Protein AF-W2PEY7-F1 (afdb_monomer)

Solvent-accessible surface area (backbone atoms only — not comparable to full-atom values): 9336 Å² total; per-residue (Å²): 134,83,81,75,80,88,73,68,96,66,55,74,71,57,56,52,51,51,48,65,77,58,63,66,90,49,70,64,23,70,72,69,72,47,90,34,72,68,50,55,53,52,33,34,78,66,74,74,38,61,64,70,65,48,58,72,69,44,78,76,73,74,82,92,83,72,80,77,70,81,80,68,98,66,93,81,79,67,78,81,53,59,67,60,50,51,54,46,42,76,75,42,60,66,72,53,55,69,38,79,44,78,50,78,41,81,40,75,56,98,85,40,78,40,85,40,79,45,68,26,27,26,75,45,71,46,72,39,90,86,76,74,44,78,46,74,39,72,47,52,92,86,118

InterPro domains:
  IPR007527 Zinc finger, SWIM-type [PF04434] (21-41)
  IPR007527 Zinc finger, SWIM-type [PS50966] (16-47)

Foldseek 3Di:
DDDDDDDDPDDPVVQVVVLVVQDDPDPVCVVVVDHDPVSQVVCVVVVNDDPVVVVVPPPPDDDDDDPPPPDDPDPPDDPPPVVVVVVVCVVPVCVQFQPKDWDWDFDQDPNDTDTDIFIWGFHDWDQDPPPRDIDTDTDTPPD

Nearest PDB structures (foldseek):
  5vx6-assembly2_B  TM=6.365E-01  e=2.410E+00  Bacillus subtilis subsp. subtilis str. 168
  5vx6-assembly1_A  TM=6.321E-01  e=7.463E+00  Bacillus subtilis subsp. subtilis str. 168
  3urg-assembly1_A  TM=2.815E-01  e=3.099E+00  Nostoc sp. PCC 7120 = FACHB-418
  7vdv-assembly1_V  TM=2.789E-01  e=4.516E+00  Homo sapiens

Sequence (143 aa):
MEDLPLQSMWRSPEIVSVRKALSCTCKSYKHSGWVCSHVIAYLHLLDKLNIERALETIPMRGPPGRRESTRGGLNRDGVCDFDRLIEVFAKDPGRALKWSVVEEFEVLDDGVAVPDRRIGQVSACRLSSHDGVYIWTASFVDG

Radius of gyration: 25.03 Å; Cα contacts (8 Å, |Δi|>4): 120; chains: 1; bounding box: 38×57×69 Å

Structure (mmCIF, N/CA/C/O backbone):
data_AF-W2PEY7-F1
#
_entry.id   AF-W2PEY7-F1
#
loop_
_atom_site.group_PDB
_atom_site.id
_atom_site.type_symbol
_atom_site.label_atom_id
_atom_site.label_alt_id
_atom_site.label_comp_id
_atom_site.label_asym_id
_atom_site.label_entity_id
_atom_site.label_seq_id
_atom_site.pdbx_PDB_ins_code
_atom_site.Cartn_x
_atom_site.Cartn_y
_atom_site.Cartn_z
_atom_site.occupancy
_atom_site.B_iso_or_equiv
_atom_site.auth_seq_id
_atom_site.auth_comp_id
_atom_site.auth_asym_id
_atom_site.auth_atom_id
_atom_site.pdbx_PDB_model_num
ATOM 1 N N . MET A 1 1 ? 22.374 21.555 11.275 1.00 44.00 1 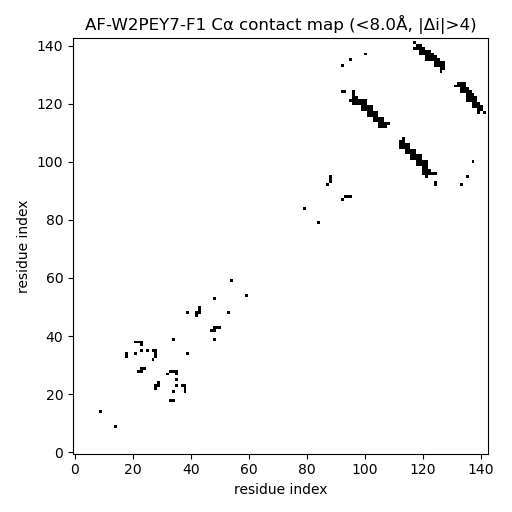MET A N 1
ATOM 2 C CA . MET A 1 1 ? 22.436 20.920 9.946 1.00 44.00 1 MET A CA 1
ATOM 3 C C . MET A 1 1 ? 21.130 21.290 9.278 1.00 44.00 1 MET A C 1
ATOM 5 O O . MET A 1 1 ? 20.103 20.791 9.706 1.00 44.00 1 MET A O 1
ATOM 9 N N . GLU A 1 2 ? 21.142 22.305 8.417 1.00 50.81 2 GLU A N 1
ATOM 10 C CA . GLU A 1 2 ? 19.933 22.742 7.709 1.00 50.81 2 GLU A CA 1
ATOM 11 C C . GLU A 1 2 ? 19.663 21.756 6.569 1.00 50.81 2 GLU A C 1
ATOM 13 O O . GLU A 1 2 ? 20.540 21.531 5.733 1.00 50.81 2 GLU A O 1
ATOM 18 N N . ASP A 1 3 ? 18.484 21.132 6.574 1.00 52.50 3 ASP A N 1
ATOM 19 C CA . ASP A 1 3 ? 18.046 20.234 5.507 1.00 52.50 3 ASP A CA 1
ATOM 20 C C . ASP A 1 3 ? 17.864 21.032 4.214 1.00 52.50 3 ASP A C 1
ATOM 22 O O . ASP A 1 3 ? 17.037 21.944 4.124 1.00 52.50 3 ASP A O 1
ATOM 26 N N . LEU A 1 4 ? 18.652 20.690 3.196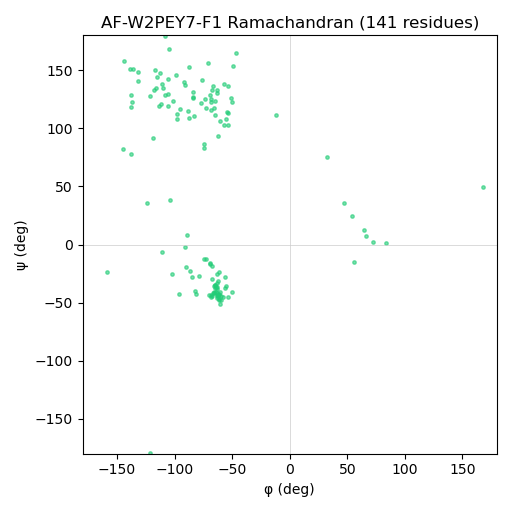 1.00 61.56 4 LEU A N 1
ATOM 27 C CA . LEU A 1 4 ? 18.484 21.250 1.862 1.00 61.56 4 LEU A CA 1
ATOM 28 C C . LEU A 1 4 ? 17.152 20.752 1.276 1.00 61.56 4 LEU A C 1
ATOM 30 O O . LEU A 1 4 ? 16.881 19.548 1.313 1.00 61.56 4 LEU A O 1
ATOM 34 N N . PRO A 1 5 ? 16.319 21.635 0.699 1.00 64.75 5 PRO A N 1
ATOM 35 C CA . PRO A 1 5 ? 15.045 21.222 0.133 1.00 64.75 5 PRO A CA 1
ATOM 36 C C . PRO A 1 5 ? 15.274 20.261 -1.036 1.00 64.75 5 PRO A C 1
ATOM 38 O O . PRO A 1 5 ? 16.047 20.550 -1.952 1.00 64.75 5 PRO A O 1
ATOM 41 N N . LEU A 1 6 ? 14.563 19.130 -1.019 1.00 58.44 6 LEU A N 1
ATOM 42 C CA . LEU A 1 6 ? 14.539 18.162 -2.113 1.00 58.44 6 LEU A CA 1
ATOM 43 C C . LEU A 1 6 ? 14.081 18.858 -3.402 1.00 58.44 6 LEU A C 1
ATOM 45 O O . LEU A 1 6 ? 12.895 19.124 -3.596 1.00 58.44 6 LEU A O 1
ATOM 49 N N . GLN A 1 7 ? 15.021 19.160 -4.295 1.00 54.31 7 GLN A N 1
ATOM 50 C CA . GLN A 1 7 ? 14.697 19.641 -5.633 1.00 54.31 7 GLN A CA 1
ATOM 51 C C . GLN A 1 7 ? 14.416 18.447 -6.542 1.00 54.31 7 GLN A C 1
ATOM 53 O O . GLN A 1 7 ? 15.227 17.528 -6.662 1.00 54.31 7 GLN A O 1
ATOM 58 N N . SER A 1 8 ? 13.258 18.459 -7.205 1.00 62.09 8 SER A N 1
ATOM 59 C CA . SER A 1 8 ? 12.966 17.489 -8.254 1.00 62.09 8 SER A CA 1
ATOM 60 C C . SER A 1 8 ? 13.959 17.671 -9.398 1.00 62.09 8 SER A C 1
ATOM 62 O O . SER A 1 8 ? 14.176 18.784 -9.873 1.00 62.09 8 SER A O 1
ATOM 64 N N . MET A 1 9 ? 14.531 16.565 -9.876 1.00 71.38 9 MET A N 1
ATOM 65 C CA . MET A 1 9 ? 15.488 16.568 -10.987 1.00 71.38 9 MET A CA 1
ATOM 66 C C . MET A 1 9 ? 14.915 17.233 -12.249 1.00 71.38 9 MET A C 1
ATOM 68 O O . MET A 1 9 ? 15.670 17.762 -13.058 1.00 71.38 9 MET A O 1
ATOM 72 N N . TRP A 1 10 ? 13.589 17.203 -12.426 1.00 72.88 10 TRP A N 1
ATOM 73 C CA . TRP A 1 10 ? 12.889 17.793 -13.568 1.00 72.88 10 TRP A CA 1
ATOM 74 C C . TRP A 1 10 ? 11.983 18.941 -13.128 1.00 72.88 10 TRP A C 1
ATOM 76 O O . TRP A 1 10 ? 11.336 18.876 -12.076 1.00 72.88 10 TRP A O 1
ATOM 86 N N . ARG A 1 11 ? 11.888 19.970 -13.969 1.00 81.25 11 ARG A N 1
ATOM 87 C CA . ARG A 1 11 ? 10.971 21.101 -13.800 1.00 81.25 11 ARG A CA 1
ATOM 88 C C . ARG A 1 11 ? 9.617 20.784 -14.442 1.00 81.25 11 ARG A C 1
ATOM 90 O O . ARG A 1 11 ? 9.521 20.049 -15.425 1.00 81.25 11 ARG A O 1
ATOM 97 N N . SER A 1 12 ? 8.545 21.391 -13.931 1.00 78.25 12 SER A N 1
ATOM 98 C CA . SER A 1 12 ? 7.184 21.217 -14.464 1.00 78.25 12 SER A CA 1
ATOM 99 C C . SER A 1 12 ? 7.031 21.402 -15.992 1.00 78.25 12 SER A C 1
ATOM 101 O O . SER A 1 12 ? 6.341 20.573 -16.594 1.00 78.25 12 SER A O 1
ATOM 103 N N . PRO A 1 13 ? 7.664 22.383 -16.676 1.00 83.12 13 PRO A N 1
ATOM 104 C CA . PRO A 1 13 ? 7.537 22.516 -18.133 1.00 83.12 13 PRO A CA 1
ATOM 105 C C . PRO A 1 13 ? 8.180 21.363 -18.918 1.00 83.12 13 PRO A C 1
ATOM 107 O O . PRO A 1 13 ? 7.700 21.003 -19.997 1.00 83.12 13 PRO A O 1
ATOM 110 N N . GLU A 1 14 ? 9.235 20.752 -18.380 1.00 80.38 14 GLU A N 1
ATOM 111 C CA . GLU A 1 14 ? 9.933 19.630 -19.015 1.00 80.38 14 GLU A CA 1
ATOM 112 C C . GLU A 1 14 ? 9.047 18.382 -18.984 1.00 80.38 14 GLU A C 1
ATOM 114 O O . GLU A 1 14 ? 8.851 17.726 -20.007 1.00 80.38 14 GLU A O 1
ATOM 119 N N . ILE A 1 15 ? 8.395 18.132 -17.843 1.00 76.56 15 ILE A N 1
ATOM 120 C CA . ILE A 1 15 ? 7.436 17.031 -17.667 1.00 76.56 15 ILE A CA 1
ATOM 121 C C . ILE A 1 15 ? 6.282 17.143 -18.675 1.00 76.56 15 ILE A C 1
ATOM 123 O O . ILE A 1 15 ? 5.906 16.157 -19.313 1.00 76.56 15 ILE A O 1
ATOM 127 N N . VAL A 1 16 ? 5.724 18.344 -18.856 1.00 81.88 16 VAL A N 1
ATOM 128 C CA . VAL A 1 16 ? 4.616 18.578 -19.800 1.00 81.88 16 VAL A CA 1
ATOM 129 C C . VAL A 1 16 ? 5.063 18.368 -21.248 1.00 81.88 16 VAL A C 1
ATOM 131 O O . VAL A 1 16 ? 4.338 17.749 -22.032 1.00 81.88 16 VAL A O 1
ATOM 134 N N . SER A 1 17 ? 6.264 18.832 -21.596 1.00 82.44 17 SER A N 1
ATOM 135 C CA . SER A 1 17 ? 6.830 18.681 -22.941 1.00 82.44 17 SER A CA 1
ATOM 136 C C . SER A 1 17 ? 7.046 17.208 -23.298 1.00 82.44 17 SER A C 1
ATOM 138 O O . SER A 1 17 ? 6.598 16.755 -24.355 1.00 82.44 17 SER A O 1
ATOM 140 N N . VAL A 1 18 ? 7.630 16.432 -22.379 1.00 79.56 18 VAL A N 1
ATOM 141 C CA . VAL A 1 18 ? 7.820 14.980 -22.535 1.00 79.56 18 VAL A CA 1
ATOM 142 C C . VAL A 1 18 ? 6.475 14.265 -22.659 1.00 79.56 18 VAL A C 1
ATOM 144 O O . VAL A 1 18 ? 6.297 13.425 -23.541 1.00 79.56 18 VAL A O 1
ATOM 147 N N . ARG A 1 19 ? 5.484 14.634 -21.838 1.00 80.38 19 ARG A N 1
ATOM 148 C CA . ARG A 1 19 ? 4.142 14.037 -21.888 1.00 80.38 19 ARG A CA 1
ATOM 149 C C . ARG A 1 19 ? 3.457 14.245 -23.237 1.00 80.38 19 ARG A C 1
ATOM 151 O O . ARG A 1 19 ? 2.807 13.324 -23.729 1.00 80.38 19 ARG A O 1
ATOM 158 N N . LYS A 1 20 ? 3.591 15.439 -23.821 1.00 82.50 20 LYS A N 1
ATOM 159 C CA . LYS A 1 20 ? 3.016 15.772 -25.130 1.00 82.50 20 LYS A CA 1
ATOM 160 C C . LYS A 1 20 ? 3.694 14.988 -26.254 1.00 82.50 20 LYS A C 1
ATOM 162 O O . LYS A 1 20 ? 2.999 14.447 -27.110 1.00 82.50 20 LYS A O 1
ATOM 167 N N . ALA A 1 21 ? 5.024 14.899 -26.226 1.00 82.31 21 ALA A N 1
ATOM 168 C CA . ALA A 1 21 ? 5.797 14.151 -27.216 1.00 82.31 21 ALA A CA 1
ATOM 169 C C . ALA A 1 21 ? 5.506 12.640 -27.167 1.00 82.31 21 ALA A C 1
ATOM 171 O O . ALA A 1 21 ? 5.415 11.993 -28.205 1.00 82.31 21 ALA A O 1
ATOM 172 N N . LEU A 1 22 ? 5.307 12.090 -25.967 1.00 82.56 22 LEU A N 1
ATOM 173 C CA . LEU A 1 22 ? 5.106 10.659 -25.722 1.00 82.56 22 LEU A CA 1
ATOM 174 C C . LEU A 1 22 ? 3.639 10.300 -25.441 1.00 82.56 22 LEU A C 1
ATOM 176 O O . LEU A 1 22 ? 3.335 9.483 -24.566 1.00 82.56 22 LEU A O 1
ATOM 180 N N . SER A 1 23 ? 2.707 10.946 -26.142 1.00 83.12 23 SER A N 1
ATOM 181 C CA . SER A 1 23 ? 1.279 10.718 -25.923 1.00 83.12 23 SER A CA 1
ATOM 182 C C . SER A 1 23 ? 0.790 9.403 -26.537 1.00 83.12 23 SER A C 1
ATOM 184 O O . SER A 1 23 ? 1.211 9.000 -27.618 1.00 83.12 23 SER A O 1
ATOM 186 N N . CYS A 1 24 ? -0.111 8.710 -25.834 1.00 84.31 24 CYS A N 1
ATOM 187 C CA . CYS A 1 24 ? -0.716 7.466 -26.306 1.00 84.31 24 CYS A CA 1
ATOM 188 C C . CYS A 1 24 ? -2.229 7.463 -26.046 1.00 84.31 24 CYS A C 1
ATOM 190 O O . CYS A 1 24 ? -2.729 8.069 -25.096 1.00 84.31 24 CYS A O 1
ATOM 192 N N . THR A 1 25 ? -2.985 6.762 -26.887 1.00 87.19 25 THR A N 1
ATOM 193 C CA . THR A 1 25 ? -4.447 6.637 -26.770 1.00 87.19 25 THR A CA 1
ATOM 194 C C . THR A 1 25 ? -4.890 5.436 -25.933 1.00 87.19 25 THR A C 1
ATOM 196 O O . THR A 1 25 ? -6.084 5.262 -25.705 1.00 87.19 25 THR A O 1
ATOM 199 N N . CYS A 1 26 ? -3.960 4.616 -25.435 1.00 83.88 26 CYS A N 1
ATOM 200 C CA . CYS A 1 26 ? -4.307 3.409 -24.691 1.00 83.88 26 CYS A CA 1
ATOM 201 C C . CYS A 1 26 ? -4.889 3.692 -23.294 1.00 83.88 26 CYS A C 1
ATOM 203 O O . CYS A 1 26 ? -4.599 4.712 -22.659 1.00 83.88 26 CYS A O 1
ATOM 205 N N . LYS A 1 27 ? -5.662 2.727 -22.776 1.00 80.94 27 LYS A N 1
ATOM 206 C CA . LYS A 1 27 ? -6.312 2.798 -21.456 1.00 80.94 27 LYS A CA 1
ATOM 207 C C . LYS A 1 27 ? -5.323 3.103 -20.329 1.00 80.94 27 LYS A C 1
ATOM 209 O O . LYS A 1 27 ? -5.594 3.970 -19.504 1.00 80.94 27 LYS A O 1
ATOM 214 N N . SER A 1 28 ? -4.173 2.430 -20.311 1.00 73.69 28 SER A N 1
ATOM 215 C CA . SER A 1 28 ? -3.167 2.603 -19.257 1.00 73.69 28 SER A CA 1
ATOM 216 C C . SER A 1 28 ? -2.594 4.018 -19.234 1.00 73.69 28 SER A C 1
ATOM 218 O O . SER A 1 28 ? -2.490 4.596 -18.159 1.00 73.69 28 SER A O 1
ATOM 220 N N . TYR A 1 29 ? -2.312 4.611 -20.400 1.00 80.69 29 TYR A N 1
ATOM 221 C CA . TYR A 1 29 ? -1.859 6.002 -20.503 1.00 80.69 29 TYR A CA 1
ATOM 222 C C . TYR A 1 29 ? -2.947 6.985 -20.056 1.00 80.69 29 TYR A C 1
ATOM 224 O O . TYR A 1 29 ? -2.667 7.938 -19.335 1.00 80.69 29 TYR A O 1
ATOM 232 N N . LYS A 1 30 ? -4.208 6.751 -20.445 1.00 80.81 30 LYS A N 1
ATOM 233 C CA . LYS A 1 30 ? -5.338 7.594 -20.023 1.00 80.81 30 LYS A CA 1
ATOM 234 C C . LYS A 1 30 ? -5.597 7.521 -18.514 1.00 80.81 30 LYS A C 1
ATOM 236 O O . LYS A 1 30 ? -5.955 8.537 -17.931 1.00 80.81 30 LYS A O 1
ATOM 241 N N . HIS A 1 31 ? -5.386 6.360 -17.889 1.00 72.88 31 HIS A N 1
ATOM 242 C CA . HIS A 1 31 ? -5.587 6.154 -16.452 1.00 72.88 31 HIS A CA 1
ATOM 243 C C . HIS A 1 31 ? -4.410 6.647 -15.594 1.00 72.88 31 HIS A C 1
ATOM 245 O O . HIS A 1 31 ? -4.628 7.253 -14.550 1.00 72.88 31 HIS A O 1
ATOM 251 N N . SER A 1 32 ? -3.160 6.388 -15.995 1.00 75.88 32 SER A N 1
ATOM 252 C CA . SER A 1 32 ? -1.979 6.819 -15.229 1.00 75.88 32 SER A CA 1
ATOM 253 C C . SER A 1 32 ? -1.561 8.254 -15.544 1.00 75.88 32 SER A C 1
ATOM 255 O O . SER A 1 32 ? -0.960 8.916 -14.704 1.00 75.88 32 SER A O 1
ATOM 257 N N . GLY A 1 33 ? -1.849 8.736 -16.755 1.00 68.75 33 GLY A N 1
ATOM 258 C CA . GLY A 1 33 ? -1.350 10.004 -17.273 1.00 68.75 33 GLY A CA 1
ATOM 259 C C . GLY A 1 33 ? 0.139 10.002 -17.633 1.00 68.75 33 GLY A C 1
ATOM 260 O O . GLY A 1 33 ? 0.642 11.043 -18.054 1.00 68.75 33 GLY A O 1
ATOM 261 N N . TRP A 1 34 ? 0.813 8.860 -17.495 1.00 77.56 34 TRP A N 1
ATOM 262 C CA . TRP A 1 34 ? 2.258 8.680 -17.636 1.00 77.56 34 TRP A CA 1
ATOM 263 C C . TRP A 1 34 ? 2.602 7.663 -18.734 1.00 77.56 34 TRP A C 1
ATOM 265 O O . TRP A 1 34 ? 1.723 7.118 -19.403 1.00 77.56 34 TRP A O 1
ATOM 275 N N . VAL A 1 35 ? 3.901 7.419 -18.925 1.00 80.06 35 VAL A N 1
ATOM 276 C CA . VAL A 1 35 ? 4.460 6.488 -19.915 1.00 80.06 35 VAL A CA 1
ATOM 277 C C . VAL A 1 35 ? 3.796 5.106 -19.804 1.00 80.06 35 VAL A C 1
ATOM 279 O O . VAL A 1 35 ? 3.744 4.508 -18.732 1.00 80.06 35 VAL A O 1
ATOM 282 N N . CYS A 1 36 ? 3.271 4.601 -20.923 1.00 86.44 36 CYS A N 1
ATOM 283 C CA . CYS A 1 36 ? 2.677 3.265 -21.030 1.00 86.44 36 CYS A CA 1
ATOM 284 C C . CYS A 1 36 ? 3.614 2.306 -21.779 1.00 86.44 36 CYS A C 1
ATOM 286 O O . CYS A 1 36 ? 4.561 2.747 -22.429 1.00 86.44 36 CYS A O 1
ATOM 288 N N . SER A 1 37 ? 3.319 1.003 -21.755 1.00 86.75 37 SER A N 1
ATOM 289 C CA . SER A 1 37 ? 4.111 -0.013 -22.466 1.00 86.75 37 SER A CA 1
ATOM 290 C C . SER A 1 37 ? 4.264 0.272 -23.966 1.00 86.75 37 SER A C 1
ATOM 292 O O . SER A 1 37 ? 5.342 0.061 -24.508 1.00 86.75 37 SER A O 1
ATOM 294 N N . HIS A 1 38 ? 3.240 0.825 -24.630 1.00 87.31 38 HIS A N 1
ATOM 295 C CA . HIS A 1 38 ? 3.324 1.195 -26.050 1.00 87.31 38 HIS A CA 1
ATOM 296 C C . HIS A 1 38 ? 4.365 2.283 -26.322 1.00 87.31 38 HIS A C 1
ATOM 298 O O . HIS A 1 38 ? 5.067 2.230 -27.325 1.00 87.31 38 HIS A O 1
ATOM 304 N N . VAL A 1 39 ? 4.477 3.264 -25.424 1.00 87.94 39 VAL A N 1
ATOM 305 C CA . VAL A 1 39 ? 5.464 4.344 -25.546 1.00 87.94 39 VAL A CA 1
ATOM 306 C C . VAL A 1 39 ? 6.874 3.787 -25.360 1.00 87.94 39 VAL A C 1
ATOM 308 O O . VAL A 1 39 ? 7.759 4.120 -26.138 1.00 87.94 39 VAL A O 1
ATOM 311 N N . ILE A 1 40 ? 7.075 2.910 -24.371 1.00 88.19 40 ILE A N 1
ATOM 312 C CA . ILE A 1 40 ? 8.371 2.256 -24.120 1.00 88.19 40 ILE A CA 1
ATOM 313 C C . ILE A 1 40 ? 8.791 1.421 -25.335 1.00 88.19 40 ILE A C 1
ATOM 315 O O . ILE A 1 40 ? 9.919 1.549 -25.804 1.00 88.19 40 ILE A O 1
ATOM 319 N N . ALA A 1 41 ? 7.871 0.622 -25.882 1.00 89.19 41 ALA A N 1
ATOM 320 C CA . ALA A 1 41 ? 8.126 -0.190 -27.068 1.00 89.19 41 ALA A CA 1
ATOM 321 C C . ALA A 1 41 ? 8.455 0.671 -28.297 1.00 89.19 41 ALA A C 1
ATOM 323 O O . ALA A 1 41 ? 9.417 0.391 -29.004 1.00 89.19 41 ALA A O 1
ATOM 324 N N . TYR A 1 42 ? 7.710 1.755 -28.528 1.00 89.12 42 TYR A N 1
ATOM 325 C CA . TYR A 1 42 ? 7.987 2.682 -29.626 1.00 89.12 42 TYR A CA 1
ATOM 326 C C . TYR A 1 42 ? 9.364 3.346 -29.497 1.00 89.12 42 TYR A C 1
ATOM 328 O O . TYR A 1 42 ? 10.106 3.427 -30.472 1.00 89.12 42 TYR A O 1
ATOM 336 N N . LEU A 1 43 ? 9.742 3.778 -28.290 1.00 89.19 43 LEU A N 1
ATOM 337 C CA . LEU A 1 43 ? 11.066 4.353 -28.039 1.00 89.19 43 LEU A CA 1
ATOM 338 C C . LEU A 1 43 ? 12.196 3.352 -28.281 1.00 89.19 43 LEU A C 1
ATOM 340 O O . LEU A 1 43 ? 13.267 3.754 -28.732 1.00 89.19 43 LEU A O 1
ATOM 344 N N . HIS A 1 44 ? 11.952 2.073 -28.006 1.00 91.19 44 HIS A N 1
ATOM 345 C CA . HIS A 1 44 ? 12.897 1.011 -28.316 1.00 91.19 44 HIS A CA 1
ATOM 346 C C . HIS A 1 44 ? 13.049 0.790 -29.821 1.00 91.19 44 HIS A C 1
ATOM 348 O O . HIS A 1 44 ? 14.170 0.755 -30.308 1.00 91.19 44 HIS A O 1
ATOM 354 N N . LEU A 1 45 ? 11.939 0.754 -30.567 1.00 90.50 45 LEU A N 1
ATOM 355 C CA . LEU A 1 45 ? 11.958 0.630 -32.031 1.00 90.50 45 LEU A CA 1
ATOM 356 C C . LEU A 1 45 ? 12.639 1.809 -32.740 1.00 90.50 45 LEU A C 1
ATOM 358 O O . LEU A 1 45 ? 13.117 1.659 -33.857 1.00 90.50 45 LEU A O 1
ATOM 362 N N . LEU A 1 46 ? 12.660 2.987 -32.114 1.00 89.94 46 LEU A N 1
ATOM 363 C CA . LEU A 1 46 ? 13.355 4.168 -32.627 1.00 89.94 46 LEU A CA 1
ATOM 364 C C . LEU A 1 46 ? 14.818 4.281 -32.164 1.00 89.94 46 LEU A C 1
ATOM 366 O O . LEU A 1 46 ? 15.420 5.347 -32.333 1.00 89.94 46 LEU A O 1
ATOM 370 N N . ASP A 1 47 ? 15.358 3.253 -31.502 1.00 88.12 47 ASP A N 1
ATOM 371 C CA . ASP A 1 47 ? 16.690 3.254 -30.884 1.00 88.12 47 ASP A CA 1
ATOM 372 C C . ASP A 1 47 ? 16.919 4.427 -29.908 1.00 88.12 47 ASP A C 1
ATOM 374 O O . ASP A 1 47 ? 18.044 4.859 -29.651 1.00 88.12 47 ASP A O 1
ATOM 378 N N . LYS A 1 48 ? 15.838 4.980 -29.339 1.00 86.38 48 LYS A N 1
ATOM 379 C CA . LYS A 1 48 ? 15.891 6.057 -28.332 1.00 86.38 48 LYS A CA 1
ATOM 380 C C . LYS A 1 48 ? 15.961 5.523 -26.908 1.00 86.38 48 LYS A C 1
ATOM 382 O O . LYS A 1 48 ? 16.356 6.256 -26.006 1.00 86.38 48 LYS A O 1
ATOM 387 N N . LEU A 1 49 ? 15.574 4.266 -26.708 1.00 86.00 49 LEU A N 1
ATOM 388 C CA . LEU A 1 49 ? 15.648 3.567 -25.434 1.00 86.00 49 LEU A CA 1
ATOM 389 C C . LEU A 1 49 ? 16.150 2.141 -25.665 1.00 86.00 49 LEU A C 1
ATOM 391 O O . LEU A 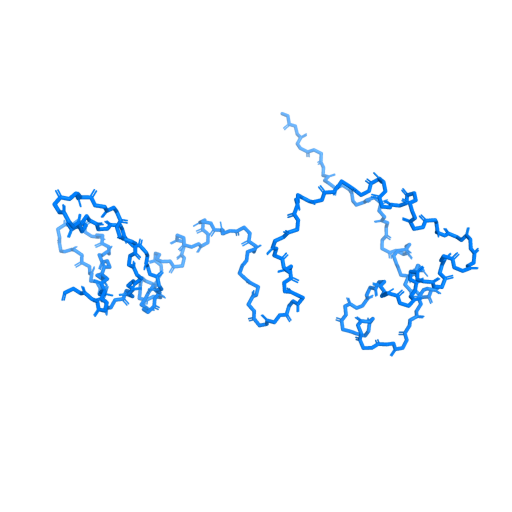1 49 ? 15.484 1.334 -26.307 1.00 86.00 49 LEU A O 1
ATOM 395 N N . ASN A 1 50 ? 17.298 1.797 -25.090 1.00 88.31 50 ASN A N 1
ATOM 396 C CA . ASN A 1 50 ? 17.716 0.403 -25.027 1.00 88.31 50 ASN A CA 1
ATOM 397 C C . ASN A 1 50 ? 17.114 -0.224 -23.762 1.00 88.31 50 ASN A C 1
ATOM 399 O O . ASN A 1 50 ? 17.512 0.123 -22.651 1.00 88.31 50 ASN A O 1
ATOM 403 N N . ILE A 1 51 ? 16.125 -1.105 -23.943 1.00 85.25 51 ILE A N 1
ATOM 404 C CA . ILE A 1 51 ? 15.412 -1.744 -22.831 1.00 85.25 51 ILE A CA 1
ATOM 405 C C . ILE A 1 51 ? 16.364 -2.621 -22.014 1.00 85.25 51 ILE A C 1
ATOM 407 O O . ILE A 1 51 ? 16.306 -2.576 -20.792 1.00 85.25 51 ILE A O 1
ATOM 411 N N . GLU A 1 52 ? 17.260 -3.365 -22.660 1.00 84.81 52 GLU A N 1
ATOM 412 C CA . GLU A 1 52 ? 18.207 -4.262 -21.986 1.00 84.81 52 GLU A CA 1
ATOM 413 C C . GLU A 1 52 ? 19.123 -3.474 -21.045 1.00 84.81 52 GLU A C 1
ATOM 415 O O . GLU A 1 52 ? 19.162 -3.739 -19.846 1.00 84.81 52 GLU A O 1
ATOM 420 N N . ARG A 1 53 ? 19.746 -2.404 -21.552 1.00 85.25 53 ARG A N 1
ATOM 421 C CA . ARG A 1 53 ? 20.591 -1.515 -20.739 1.00 85.25 53 ARG A CA 1
ATOM 422 C C . ARG A 1 53 ? 19.797 -0.778 -19.664 1.00 85.25 53 ARG A C 1
ATOM 424 O O . ARG A 1 53 ? 20.309 -0.532 -18.577 1.00 85.25 53 ARG A O 1
ATOM 431 N N . ALA A 1 54 ? 18.547 -0.407 -19.943 1.00 82.88 54 ALA A N 1
ATOM 432 C CA . ALA A 1 54 ? 17.693 0.206 -18.932 1.00 82.88 54 ALA A CA 1
ATOM 433 C C . ALA A 1 54 ? 17.427 -0.775 -17.779 1.00 82.88 54 ALA A C 1
ATOM 435 O O . ALA A 1 54 ? 17.562 -0.390 -16.619 1.00 82.88 54 ALA A O 1
ATOM 436 N N . LEU A 1 55 ? 17.123 -2.041 -18.082 1.00 81.94 55 LEU A N 1
ATOM 437 C CA . LEU A 1 55 ? 16.878 -3.085 -17.084 1.00 81.94 55 LEU A CA 1
ATOM 438 C C . LEU A 1 55 ? 18.102 -3.369 -16.202 1.00 81.94 55 LEU A C 1
ATOM 440 O O . LEU A 1 55 ? 17.917 -3.670 -15.029 1.00 81.94 55 LEU A O 1
ATOM 444 N N . GLU A 1 56 ? 19.324 -3.217 -16.719 1.00 81.50 56 GLU A N 1
ATOM 445 C CA . GLU A 1 56 ? 20.562 -3.336 -15.925 1.00 81.50 56 GLU A CA 1
ATOM 446 C C . GLU A 1 56 ? 20.698 -2.235 -14.862 1.00 81.50 56 GLU A C 1
ATOM 448 O O . GLU A 1 56 ? 21.227 -2.469 -13.777 1.00 81.50 56 GLU A O 1
ATOM 453 N N . THR A 1 57 ? 20.237 -1.021 -15.177 1.00 74.06 57 THR A N 1
ATOM 454 C CA . THR A 1 57 ? 20.361 0.149 -14.287 1.00 74.06 57 THR A CA 1
ATOM 455 C C . THR A 1 57 ? 19.222 0.274 -13.289 1.00 74.06 57 THR A C 1
ATOM 457 O O . THR A 1 57 ? 19.377 0.927 -12.257 1.00 74.06 57 THR A O 1
ATOM 460 N N . ILE A 1 58 ? 18.069 -0.329 -13.587 1.00 70.81 58 ILE A N 1
ATOM 461 C CA . ILE A 1 58 ? 16.975 -0.400 -12.628 1.00 70.81 58 ILE A CA 1
ATOM 462 C C . ILE A 1 58 ? 17.463 -1.340 -11.528 1.00 70.81 58 ILE A C 1
ATOM 464 O O . ILE A 1 58 ? 17.686 -2.515 -11.823 1.00 70.81 58 ILE A O 1
ATOM 468 N N . PRO A 1 59 ? 17.641 -0.867 -10.276 1.00 61.19 59 PRO A N 1
ATOM 469 C CA . PRO A 1 59 ? 17.973 -1.767 -9.188 1.00 61.19 59 PRO A CA 1
ATOM 470 C C . PRO A 1 59 ? 16.899 -2.847 -9.192 1.00 61.19 59 PRO A C 1
ATOM 472 O O . PRO A 1 59 ? 15.716 -2.533 -9.025 1.00 61.19 59 PRO A O 1
ATOM 475 N N . MET A 1 60 ? 17.291 -4.091 -9.486 1.00 56.44 60 MET A N 1
ATOM 476 C CA . MET A 1 60 ? 16.355 -5.204 -9.504 1.00 56.44 60 MET A CA 1
ATOM 477 C C . MET A 1 60 ? 15.688 -5.213 -8.134 1.00 56.44 60 MET A C 1
ATOM 479 O O . MET A 1 60 ? 16.321 -5.522 -7.123 1.00 56.44 60 MET A O 1
ATOM 483 N N . ARG A 1 61 ? 14.407 -4.829 -8.077 1.00 58.78 61 ARG A N 1
ATOM 484 C CA . ARG A 1 61 ? 13.588 -5.167 -6.917 1.00 58.78 61 ARG A CA 1
ATOM 485 C C . ARG A 1 61 ? 13.700 -6.675 -6.754 1.00 58.78 61 ARG A C 1
ATOM 487 O O . ARG A 1 61 ? 13.697 -7.389 -7.756 1.00 58.78 61 ARG A O 1
ATOM 494 N N . GLY A 1 62 ? 13.865 -7.103 -5.504 1.00 54.97 62 GLY A N 1
ATOM 495 C CA . GLY A 1 62 ? 14.154 -8.483 -5.133 1.00 54.97 62 GLY A CA 1
ATOM 496 C C . GLY A 1 62 ? 13.273 -9.534 -5.829 1.00 54.97 62 GLY A C 1
ATOM 497 O O . GLY A 1 62 ? 12.237 -9.203 -6.410 1.00 54.97 62 GLY A O 1
ATOM 498 N N . PRO A 1 63 ? 13.702 -10.805 -5.768 1.00 48.47 63 PRO A N 1
ATOM 499 C CA . PRO A 1 63 ? 13.215 -11.912 -6.590 1.00 48.47 63 PRO A CA 1
ATOM 500 C C . PRO A 1 63 ? 11.679 -12.038 -6.649 1.00 48.47 63 PRO A C 1
ATOM 502 O O . PRO A 1 63 ? 10.963 -11.622 -5.735 1.00 48.47 63 PRO A O 1
ATOM 505 N N . PRO A 1 64 ? 11.152 -12.617 -7.741 1.00 50.69 64 PRO A N 1
ATOM 506 C CA . PRO A 1 64 ? 9.748 -12.528 -8.111 1.00 50.69 64 PRO A CA 1
ATOM 507 C C . PRO A 1 64 ? 8.872 -13.293 -7.114 1.00 50.69 64 PRO A C 1
ATOM 509 O O . PRO A 1 64 ? 9.058 -14.485 -6.899 1.00 50.69 64 PRO A O 1
ATOM 512 N N . GLY A 1 65 ? 7.877 -12.616 -6.540 1.00 46.75 65 GLY A N 1
ATOM 513 C CA . GLY A 1 65 ? 6.900 -13.271 -5.663 1.00 46.75 65 GLY A CA 1
ATOM 514 C C . GLY A 1 65 ? 5.573 -12.538 -5.491 1.00 46.75 65 GLY A C 1
ATOM 515 O O . GLY A 1 65 ? 4.558 -13.173 -5.216 1.00 46.75 65 GLY A O 1
ATOM 516 N N . ARG A 1 66 ? 5.516 -11.216 -5.707 1.00 46.31 66 ARG A N 1
ATOM 517 C CA . ARG A 1 66 ? 4.259 -10.472 -5.578 1.00 46.31 66 ARG A CA 1
ATOM 518 C C . ARG A 1 66 ? 4.086 -9.485 -6.719 1.00 46.31 66 ARG A C 1
ATOM 520 O O . ARG A 1 66 ? 4.903 -8.591 -6.909 1.00 46.31 66 ARG A O 1
ATOM 527 N N . ARG A 1 67 ? 2.979 -9.623 -7.455 1.00 47.09 67 ARG A N 1
ATOM 528 C CA . ARG A 1 67 ? 2.423 -8.514 -8.235 1.00 47.09 67 ARG A CA 1
ATOM 529 C C . ARG A 1 67 ? 2.316 -7.316 -7.289 1.00 47.09 67 ARG A C 1
ATOM 531 O O . ARG A 1 67 ? 1.590 -7.409 -6.301 1.00 47.09 67 ARG A O 1
ATOM 538 N N . GLU A 1 68 ? 2.942 -6.186 -7.604 1.00 50.47 68 GLU A N 1
ATOM 539 C CA . GLU A 1 68 ? 2.307 -4.931 -7.216 1.00 50.47 68 GLU A CA 1
ATOM 540 C C . GLU A 1 68 ? 0.975 -4.937 -7.948 1.00 50.47 68 GLU A C 1
ATOM 542 O O . GLU A 1 68 ? 0.923 -4.841 -9.177 1.00 50.47 68 GLU A O 1
ATOM 547 N N . SER A 1 69 ? -0.114 -5.156 -7.212 1.00 44.38 69 SER A N 1
ATOM 548 C CA . SER A 1 69 ? -1.427 -4.915 -7.774 1.00 44.38 69 SER A CA 1
ATOM 549 C C . SER A 1 69 ? -1.389 -3.487 -8.302 1.00 44.38 69 SER A C 1
ATOM 551 O O . SER A 1 69 ? -1.238 -2.537 -7.531 1.00 44.38 69 SER A O 1
ATOM 553 N N . THR A 1 70 ? -1.475 -3.321 -9.617 1.00 47.09 70 THR A N 1
ATOM 554 C CA . THR A 1 70 ? -1.750 -2.023 -10.207 1.00 47.09 70 THR A CA 1
ATOM 555 C C . THR A 1 70 ? -3.132 -1.631 -9.703 1.00 47.09 70 THR A C 1
ATOM 557 O O . THR A 1 70 ? -4.130 -2.074 -10.254 1.00 47.09 70 THR A O 1
ATOM 560 N N . ARG A 1 71 ? -3.169 -0.889 -8.591 1.00 44.97 71 ARG A N 1
ATOM 561 C CA . ARG A 1 71 ? -4.315 -0.144 -8.060 1.00 44.97 71 ARG A CA 1
ATOM 562 C C . ARG A 1 71 ? -5.669 -0.801 -8.344 1.00 44.97 71 ARG A C 1
ATOM 564 O O . ARG A 1 71 ? -6.442 -0.325 -9.170 1.00 44.97 71 ARG A O 1
ATOM 571 N N . GLY A 1 72 ? -5.971 -1.859 -7.600 1.00 37.22 72 GLY A N 1
ATOM 572 C CA . GLY A 1 72 ? -7.349 -2.209 -7.279 1.00 37.22 72 GLY A CA 1
ATOM 573 C C . GLY A 1 72 ? -7.667 -1.676 -5.885 1.00 37.22 72 GLY A C 1
ATOM 574 O O . GLY A 1 72 ? -7.114 -2.196 -4.930 1.00 37.22 72 GLY A O 1
ATOM 575 N N . GLY A 1 73 ? -8.491 -0.627 -5.776 1.00 38.72 73 GLY A N 1
ATOM 576 C CA . GLY A 1 73 ? -9.303 -0.248 -4.598 1.00 38.72 73 GLY A CA 1
ATOM 577 C C . GLY A 1 73 ? -8.670 -0.008 -3.211 1.00 38.72 73 GLY A C 1
ATOM 578 O O . GLY A 1 73 ? -9.340 0.571 -2.365 1.00 38.72 73 GLY A O 1
ATOM 579 N N . LEU A 1 74 ? -7.427 -0.408 -2.940 1.00 39.28 74 LEU A N 1
ATOM 580 C CA . LEU A 1 74 ? -6.821 -0.420 -1.605 1.00 39.28 74 LEU A CA 1
ATOM 581 C C . LEU A 1 74 ? -5.379 0.086 -1.680 1.00 39.28 74 LEU A C 1
ATOM 583 O O . LEU A 1 74 ? -4.418 -0.671 -1.658 1.00 39.28 74 LEU A O 1
ATOM 587 N N . ASN A 1 75 ? -5.229 1.404 -1.773 1.00 38.47 75 ASN A N 1
ATOM 588 C CA . ASN A 1 75 ? -3.979 2.067 -1.425 1.00 38.47 75 ASN A CA 1
ATOM 589 C C . ASN A 1 75 ? -3.876 2.073 0.114 1.00 38.47 75 ASN A C 1
ATOM 591 O O . ASN A 1 75 ? -4.295 3.031 0.759 1.00 38.47 75 ASN A O 1
ATOM 595 N N . ARG A 1 76 ? -3.408 0.973 0.708 1.00 42.44 76 ARG A N 1
ATOM 596 C CA . ARG A 1 76 ? -2.917 0.919 2.090 1.00 42.44 76 ARG A CA 1
ATOM 597 C C . ARG A 1 76 ? -1.468 0.490 1.978 1.00 42.44 76 ARG A C 1
ATOM 599 O O . ARG A 1 76 ? -1.236 -0.683 1.756 1.00 42.44 76 ARG A O 1
ATOM 606 N N . ASP A 1 77 ? -0.592 1.481 1.896 1.00 40.03 77 ASP A N 1
ATOM 607 C CA . ASP A 1 77 ? 0.839 1.468 2.244 1.00 40.03 77 ASP A CA 1
ATOM 608 C C . ASP A 1 77 ? 1.460 2.760 1.674 1.00 40.03 77 ASP A C 1
ATOM 610 O O . ASP A 1 77 ? 2.458 2.775 0.961 1.00 40.03 77 ASP A O 1
ATOM 614 N N . GLY A 1 78 ? 0.814 3.894 1.957 1.00 44.00 78 GLY A N 1
ATOM 615 C CA . GLY A 1 78 ? 1.582 5.090 2.269 1.00 44.00 78 GLY A CA 1
ATOM 616 C C . GLY A 1 78 ? 1.902 4.954 3.747 1.00 44.00 78 GLY A C 1
ATOM 617 O O . GLY A 1 78 ? 0.988 4.591 4.488 1.00 44.00 78 GLY A O 1
ATOM 618 N N . VAL A 1 79 ? 3.173 5.146 4.113 1.00 45.97 79 VAL A N 1
ATOM 619 C CA . VAL A 1 79 ? 3.704 5.260 5.482 1.00 45.97 79 VAL A CA 1
ATOM 620 C C . VAL A 1 79 ? 2.567 5.419 6.480 1.00 45.97 79 VAL A C 1
ATOM 622 O O . VAL A 1 79 ? 1.843 6.413 6.414 1.00 45.97 79 VAL A O 1
ATOM 625 N N . CYS A 1 80 ? 2.353 4.403 7.317 1.00 51.81 80 CYS A N 1
ATOM 626 C CA . CYS A 1 80 ? 1.397 4.499 8.404 1.00 51.81 80 CYS A CA 1
ATOM 627 C C . CYS A 1 80 ? 1.781 5.750 9.195 1.00 51.81 80 CYS A C 1
ATOM 629 O O . CYS A 1 80 ? 2.819 5.769 9.851 1.00 51.81 80 CYS A O 1
ATOM 631 N N . ASP A 1 81 ? 1.033 6.829 9.007 1.00 65.12 81 ASP A N 1
ATOM 632 C CA . ASP A 1 81 ? 1.278 8.088 9.682 1.00 65.12 81 ASP A CA 1
ATOM 633 C C . ASP A 1 81 ? 0.809 7.863 11.116 1.00 65.12 81 ASP A C 1
ATOM 635 O O . ASP A 1 81 ? -0.376 7.993 11.432 1.00 65.12 81 ASP A O 1
ATOM 639 N N . PHE A 1 82 ? 1.724 7.327 11.928 1.00 64.81 82 PHE A N 1
ATOM 640 C CA . PHE A 1 82 ? 1.460 6.931 13.304 1.00 64.81 82 PHE A CA 1
ATOM 641 C C . PHE A 1 82 ? 0.927 8.120 14.097 1.00 64.81 82 PHE A C 1
ATOM 643 O O . PHE A 1 82 ? -0.017 7.944 14.862 1.00 64.81 82 PHE A O 1
ATOM 650 N N . ASP A 1 83 ? 1.440 9.322 13.833 1.00 73.62 83 ASP A N 1
ATOM 651 C CA . ASP A 1 83 ? 0.973 10.560 14.454 1.00 73.62 83 ASP A CA 1
ATOM 652 C C . ASP A 1 83 ? -0.496 10.816 14.105 1.00 73.62 83 ASP A C 1
ATOM 654 O O . ASP A 1 83 ? -1.342 10.985 14.986 1.00 73.62 83 ASP A O 1
ATOM 658 N N . ARG A 1 84 ? -0.853 10.701 12.824 1.00 74.88 84 ARG A N 1
ATOM 659 C CA . ARG A 1 84 ? -2.248 10.811 12.387 1.00 74.88 84 ARG A CA 1
ATOM 660 C C . ARG A 1 84 ? -3.145 9.710 12.955 1.00 74.88 84 ARG A C 1
ATOM 662 O O . ARG A 1 84 ? -4.316 9.966 13.235 1.00 74.88 84 ARG A O 1
ATOM 669 N N . LEU A 1 85 ? -2.657 8.480 13.100 1.00 76.12 85 LEU A N 1
ATOM 670 C CA . LEU A 1 85 ? -3.437 7.407 13.725 1.00 76.12 85 LEU A CA 1
ATOM 671 C C . LEU A 1 85 ? -3.688 7.680 15.206 1.00 76.12 85 LEU A C 1
ATOM 673 O O . LEU A 1 85 ? -4.811 7.478 15.667 1.00 76.12 85 LEU A O 1
ATOM 677 N N . ILE A 1 86 ? -2.678 8.170 15.926 1.00 78.38 86 ILE A N 1
ATOM 678 C CA . ILE A 1 86 ? -2.804 8.577 17.326 1.00 78.38 86 ILE A CA 1
ATOM 679 C C . ILE A 1 86 ? -3.856 9.685 17.447 1.00 78.38 86 ILE A C 1
ATOM 681 O O . ILE A 1 86 ? -4.774 9.559 18.2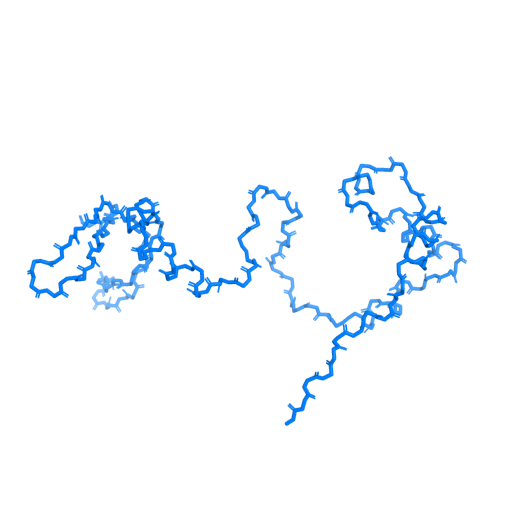56 1.00 78.38 86 ILE A O 1
ATOM 685 N N . GLU A 1 87 ? -3.807 10.716 16.598 1.00 78.06 87 GLU A N 1
ATOM 686 C CA . GLU A 1 87 ? -4.817 11.784 16.575 1.00 78.06 87 GLU A CA 1
ATOM 687 C C . GLU A 1 87 ? -6.232 11.256 16.292 1.00 78.06 87 GLU A C 1
ATOM 689 O O . GLU A 1 87 ? -7.203 11.637 16.954 1.00 78.06 87 GLU A O 1
ATOM 694 N N . VAL A 1 88 ? -6.365 10.361 15.309 1.00 80.94 88 VAL A N 1
ATOM 695 C CA . VAL A 1 88 ? -7.654 9.771 14.930 1.00 80.94 88 VAL A CA 1
ATOM 696 C C . VAL A 1 88 ? -8.240 8.956 16.081 1.00 80.94 88 VAL A C 1
ATOM 698 O O . VAL A 1 88 ? -9.434 9.083 16.354 1.00 80.94 88 VAL A O 1
ATOM 701 N N . PHE A 1 89 ? -7.427 8.157 16.772 1.00 83.19 89 PHE A N 1
ATOM 702 C CA . PHE A 1 89 ? -7.894 7.322 17.878 1.00 83.19 89 PHE A CA 1
ATOM 703 C C . PHE A 1 89 ? -8.083 8.076 19.190 1.00 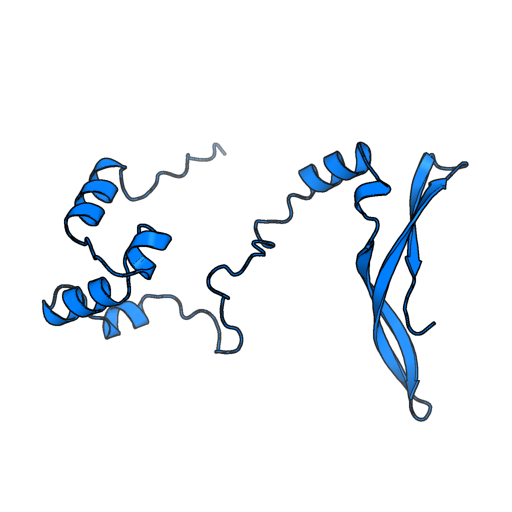83.19 89 PHE A C 1
ATOM 705 O O . PHE A 1 89 ? -8.957 7.699 19.967 1.00 83.19 89 PHE A O 1
ATOM 712 N N . ALA A 1 90 ? -7.355 9.172 19.411 1.00 80.69 90 ALA A N 1
ATOM 713 C CA . ALA A 1 90 ? -7.634 10.088 20.512 1.00 80.69 90 ALA A CA 1
ATOM 714 C C . ALA A 1 90 ? -9.011 10.758 20.353 1.00 80.69 90 ALA A C 1
ATOM 716 O O . ALA A 1 90 ? -9.720 10.965 21.337 1.00 80.69 90 ALA A O 1
ATOM 717 N N . LYS A 1 91 ? -9.408 11.079 19.114 1.00 84.56 91 LYS A N 1
ATOM 718 C CA . LYS A 1 91 ? -10.696 11.720 18.814 1.00 84.56 91 LYS A CA 1
ATOM 719 C C . LYS A 1 91 ? -11.867 10.737 18.747 1.00 84.56 91 LYS A C 1
ATOM 721 O O . LYS A 1 91 ? -12.968 11.077 19.171 1.00 84.56 91 LYS A O 1
ATOM 726 N N . ASP A 1 92 ? -11.652 9.566 18.155 1.00 85.69 92 ASP A N 1
ATOM 727 C CA . ASP A 1 92 ? -12.694 8.573 17.891 1.00 85.69 92 ASP A CA 1
ATOM 728 C C . ASP A 1 92 ? -12.135 7.144 18.044 1.00 85.69 92 ASP A C 1
ATOM 730 O O . ASP A 1 92 ? -11.771 6.490 17.059 1.00 85.69 92 ASP A O 1
ATOM 734 N N . PRO A 1 93 ? -12.061 6.630 19.283 1.00 83.75 93 PRO A N 1
ATOM 735 C CA . PRO A 1 93 ? -11.506 5.306 19.574 1.00 83.75 93 PRO A CA 1
ATOM 736 C C . PRO A 1 93 ? -12.374 4.169 19.012 1.00 83.75 93 PRO A C 1
ATOM 738 O O . PRO A 1 93 ? -11.891 3.053 18.817 1.00 83.75 93 PRO A O 1
ATOM 741 N N . GLY A 1 94 ? -13.645 4.442 18.692 1.00 85.81 94 GLY A N 1
ATOM 742 C CA . GLY A 1 94 ? -14.558 3.487 18.065 1.00 85.81 94 GLY A CA 1
ATOM 743 C C . GLY A 1 94 ? -14.200 3.162 16.612 1.00 85.81 94 GLY A C 1
ATOM 744 O O . GLY A 1 94 ? -14.649 2.144 16.088 1.00 85.81 94 GLY A O 1
ATOM 745 N N . ARG A 1 95 ? -13.344 3.959 15.956 1.00 85.00 95 ARG A N 1
ATOM 746 C CA . ARG A 1 95 ? -12.899 3.700 14.572 1.00 85.00 95 ARG A CA 1
ATOM 747 C C . ARG A 1 95 ? -12.159 2.392 14.379 1.00 85.00 95 ARG A C 1
ATOM 749 O O . ARG A 1 95 ? -12.126 1.905 13.250 1.00 85.00 95 ARG A O 1
ATOM 756 N N . ALA A 1 96 ? -11.569 1.858 15.443 1.00 86.44 96 ALA A N 1
ATOM 757 C CA . ALA A 1 96 ? -10.878 0.579 15.415 1.00 86.44 96 ALA A CA 1
ATOM 758 C C . ALA A 1 96 ? -11.845 -0.618 15.355 1.00 86.44 96 ALA A C 1
ATOM 760 O O . ALA A 1 96 ? -11.409 -1.728 15.068 1.00 86.44 96 ALA A O 1
ATOM 761 N N . LEU A 1 97 ? -13.152 -0.432 15.592 1.00 89.12 97 LEU A N 1
ATOM 762 C CA . LEU A 1 97 ? -14.127 -1.524 15.514 1.00 89.12 97 LEU A CA 1
ATOM 763 C C . LEU A 1 97 ? -14.100 -2.185 14.127 1.00 89.12 97 LEU A C 1
ATOM 765 O O . LEU A 1 97 ? -14.039 -1.512 13.095 1.00 89.12 97 LEU A O 1
ATOM 769 N N . LYS A 1 98 ? -14.178 -3.520 14.113 1.00 88.31 98 LYS A N 1
ATOM 770 C CA . LYS A 1 98 ? -14.072 -4.396 12.931 1.00 88.31 98 LYS A CA 1
ATOM 771 C C . LYS A 1 98 ? -12.700 -4.409 12.252 1.00 88.31 98 LYS A C 1
ATOM 773 O O . LYS A 1 98 ? -12.569 -5.007 11.183 1.00 88.31 98 LYS A O 1
ATOM 778 N N . TRP A 1 99 ? -11.677 -3.775 12.826 1.00 88.88 99 TRP A N 1
ATOM 779 C CA . TRP A 1 99 ? -10.315 -3.932 12.321 1.00 88.88 99 TRP A CA 1
ATOM 780 C C . TRP A 1 99 ? -9.844 -5.360 12.555 1.00 88.88 99 TRP A C 1
ATOM 782 O O . TRP A 1 99 ? -10.068 -5.924 13.626 1.00 88.88 99 TRP A O 1
ATOM 792 N N . SER A 1 100 ? -9.194 -5.929 11.544 1.00 87.50 100 SER A N 1
ATOM 793 C CA . SER A 1 100 ? -8.531 -7.220 11.662 1.00 87.50 100 SER A CA 1
ATOM 794 C C . SER A 1 100 ? -7.312 -7.094 12.564 1.00 87.50 100 SER A C 1
ATOM 796 O O . SER A 1 100 ? -6.463 -6.231 12.340 1.00 87.50 100 SER A O 1
ATOM 798 N N . VAL A 1 101 ? -7.229 -7.974 13.554 1.00 88.56 101 VAL A N 1
ATOM 799 C CA . VAL A 1 101 ? -6.061 -8.136 14.421 1.00 88.56 101 VAL A CA 1
ATOM 800 C C . VAL A 1 101 ? -5.498 -9.533 14.228 1.00 88.56 101 VAL A C 1
ATOM 802 O O . VAL A 1 101 ? -6.233 -10.456 13.881 1.00 88.56 101 VAL A O 1
ATOM 805 N N . VAL A 1 102 ? -4.194 -9.680 14.416 1.00 88.25 102 VAL A N 1
ATOM 806 C CA . VAL A 1 102 ? -3.521 -10.977 14.363 1.00 88.25 102 VAL A CA 1
ATOM 807 C C . VAL A 1 102 ? -2.848 -11.186 15.702 1.00 88.25 102 VAL A C 1
ATOM 809 O O . VAL A 1 102 ? -2.115 -10.309 16.155 1.00 88.25 102 VAL A O 1
ATOM 812 N N . GLU A 1 103 ? -3.109 -12.332 16.313 1.00 86.56 103 GLU A N 1
ATOM 813 C CA . GLU A 1 103 ? -2.501 -12.732 17.577 1.00 86.56 103 GLU A CA 1
ATOM 814 C C . GLU A 1 103 ? -1.972 -14.162 17.454 1.00 86.56 103 GLU A C 1
ATOM 816 O O . GLU A 1 103 ? -2.477 -14.961 16.657 1.00 86.56 103 GLU A O 1
ATOM 821 N N . GLU A 1 104 ? -0.895 -14.443 18.181 1.00 87.19 104 GLU A N 1
ATOM 822 C CA . GLU A 1 104 ? -0.205 -15.729 18.175 1.00 87.19 104 GLU A CA 1
ATOM 823 C C . GLU A 1 104 ? -0.610 -16.507 19.429 1.00 87.19 104 GLU A C 1
ATOM 825 O O . GLU A 1 104 ? -0.486 -16.009 20.546 1.00 87.19 104 GLU A O 1
ATOM 830 N N . PHE A 1 105 ? -1.130 -17.711 19.223 1.00 84.56 105 PHE A N 1
ATOM 831 C CA . PHE A 1 105 ? -1.585 -18.633 20.254 1.00 84.56 105 PHE A CA 1
ATOM 832 C C . PHE A 1 105 ? -0.667 -19.852 20.266 1.00 84.56 105 PHE A C 1
ATOM 834 O O . PHE A 1 105 ? -0.182 -20.274 19.222 1.00 84.56 105 PHE A O 1
ATOM 841 N N . GLU A 1 106 ? -0.449 -20.459 21.426 1.00 85.06 106 GLU A N 1
ATOM 842 C CA . GLU A 1 10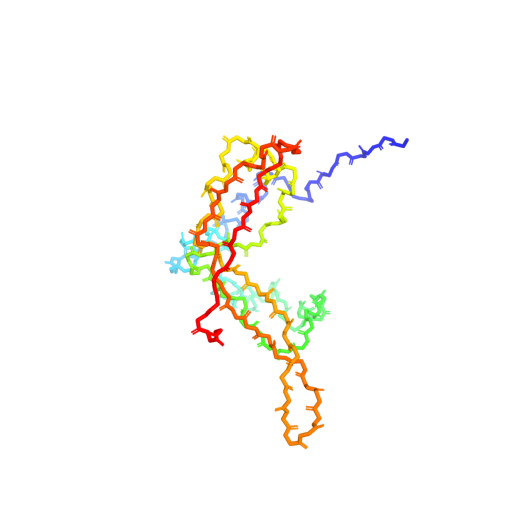6 ? 0.234 -21.750 21.499 1.00 85.06 106 GLU A CA 1
ATOM 843 C C . GLU A 1 106 ? -0.803 -22.867 21.375 1.00 85.06 106 GLU A C 1
ATOM 845 O O . GLU A 1 106 ? -1.680 -23.012 22.230 1.00 85.06 106 GLU A O 1
ATOM 850 N N . VAL A 1 107 ? -0.723 -23.649 20.299 1.00 84.50 107 VAL A N 1
ATOM 851 C CA . VAL A 1 107 ? -1.580 -24.818 20.084 1.00 84.50 107 VAL A CA 1
ATOM 852 C C . VAL A 1 107 ? -0.733 -26.070 20.219 1.00 84.50 107 VAL A C 1
ATOM 854 O O . VAL A 1 107 ? 0.380 -26.145 19.706 1.00 84.50 107 VAL A O 1
ATOM 857 N N . LEU A 1 108 ? -1.254 -27.058 20.941 1.00 84.00 108 LEU A N 1
ATOM 858 C CA . LEU A 1 108 ? -0.591 -28.344 21.087 1.00 84.00 108 LEU A CA 1
ATOM 859 C C . LEU A 1 108 ? -0.925 -29.214 19.869 1.00 84.00 108 LEU A C 1
ATOM 861 O O . LEU A 1 108 ? -2.067 -29.649 19.728 1.00 84.00 108 LEU A O 1
ATOM 865 N N . ASP A 1 109 ? 0.064 -29.472 19.021 1.00 78.62 109 ASP A N 1
ATOM 866 C CA . ASP A 1 109 ? -0.034 -30.399 17.892 1.00 78.62 109 ASP A CA 1
ATOM 867 C C . ASP A 1 109 ? 0.896 -31.587 18.158 1.00 78.62 109 ASP A C 1
ATOM 869 O O . ASP A 1 109 ? 2.087 -31.409 18.417 1.00 78.62 109 ASP A O 1
ATOM 873 N N . ASP A 1 110 ? 0.336 -32.795 18.228 1.00 78.25 110 ASP A N 1
ATOM 874 C CA . ASP A 1 110 ? 1.052 -34.033 18.580 1.00 78.25 110 ASP A CA 1
ATOM 875 C C . ASP A 1 110 ? 1.968 -33.931 19.827 1.00 78.25 110 ASP A C 1
ATOM 877 O O . ASP A 1 110 ? 3.035 -34.542 19.914 1.00 78.25 110 ASP A O 1
ATOM 881 N N . GLY A 1 111 ? 1.546 -33.160 20.838 1.00 78.56 111 GLY A N 1
ATOM 882 C CA . GLY A 1 111 ? 2.292 -32.978 22.092 1.00 78.56 111 GLY A CA 1
ATOM 883 C C . GLY A 1 111 ? 3.395 -31.916 22.040 1.00 78.56 111 GLY A C 1
ATOM 884 O O . GLY A 1 111 ? 4.067 -31.689 23.047 1.00 78.56 111 GLY A O 1
ATOM 885 N N . VAL A 1 112 ? 3.563 -31.241 20.903 1.00 78.38 112 VAL A N 1
ATOM 886 C CA . VAL A 1 112 ? 4.489 -30.123 20.714 1.00 78.38 112 VAL A CA 1
ATOM 887 C C . VAL A 1 112 ? 3.688 -28.824 20.665 1.00 78.38 112 VAL A C 1
ATOM 889 O O . VAL A 1 112 ? 2.708 -28.714 19.935 1.00 78.38 112 VAL A O 1
ATOM 892 N N . ALA A 1 113 ? 4.090 -27.826 21.454 1.00 83.12 113 ALA A N 1
ATOM 893 C CA . ALA A 1 113 ? 3.511 -26.491 21.362 1.00 83.12 113 ALA A CA 1
ATOM 894 C C . ALA A 1 113 ? 4.008 -25.812 20.079 1.00 83.12 113 ALA A C 1
ATOM 896 O O . ALA A 1 113 ? 5.210 -25.598 19.902 1.00 83.12 113 ALA A O 1
ATOM 897 N N . VAL A 1 114 ? 3.077 -25.494 19.185 1.00 85.12 114 VAL A N 1
ATOM 898 C CA . VAL A 1 114 ? 3.329 -24.832 17.908 1.00 85.12 114 VAL A CA 1
ATOM 899 C C . VAL A 1 114 ? 2.625 -23.471 17.920 1.00 85.12 114 VAL A C 1
ATOM 901 O O . VAL A 1 114 ? 1.467 -23.389 18.339 1.00 85.12 114 VAL A O 1
ATOM 904 N N . PRO A 1 115 ? 3.293 -22.391 17.475 1.00 84.38 115 PRO A N 1
ATOM 905 C CA . PRO A 1 115 ? 2.651 -21.091 17.344 1.00 84.38 115 PRO A CA 1
ATOM 906 C C . PRO A 1 115 ? 1.609 -21.107 16.218 1.00 84.38 115 PRO A C 1
ATOM 908 O O . PRO A 1 115 ? 1.927 -21.361 15.055 1.00 84.38 115 PRO A O 1
ATOM 911 N N . ASP A 1 116 ? 0.369 -20.783 16.567 1.00 82.94 116 ASP A N 1
ATOM 912 C CA . ASP A 1 116 ? -0.778 -20.654 15.675 1.00 82.94 116 ASP A CA 1
ATOM 913 C C . ASP A 1 116 ? -1.214 -19.187 15.594 1.00 82.94 116 ASP A C 1
ATOM 915 O O . ASP A 1 116 ? -1.543 -18.550 16.595 1.00 82.94 116 ASP A O 1
ATOM 919 N N . ARG A 1 117 ? -1.211 -18.619 14.387 1.00 87.06 117 ARG A N 1
ATOM 920 C CA . ARG A 1 117 ? -1.561 -17.211 14.166 1.00 87.06 117 ARG A CA 1
ATOM 921 C C . ARG A 1 117 ? -3.003 -17.098 13.726 1.00 87.06 117 ARG A C 1
ATOM 923 O O . ARG A 1 117 ? -3.338 -17.440 12.592 1.00 87.06 117 ARG A O 1
ATOM 930 N N . ARG A 1 118 ? -3.838 -16.521 14.585 1.00 84.38 118 ARG A N 1
ATOM 931 C CA . ARG A 1 118 ? -5.272 -16.384 14.329 1.00 84.38 118 ARG A CA 1
ATOM 932 C C . ARG A 1 118 ? -5.637 -14.956 13.984 1.00 84.38 118 ARG A C 1
ATOM 934 O O . ARG A 1 118 ? -5.106 -13.995 14.542 1.00 84.38 118 ARG A O 1
ATOM 941 N N . ILE A 1 119 ? -6.578 -14.826 13.055 1.00 86.31 119 ILE A N 1
ATOM 942 C CA . ILE A 1 119 ? -7.128 -13.538 12.644 1.00 86.31 119 ILE A CA 1
ATOM 943 C C . ILE A 1 119 ? -8.401 -13.291 13.448 1.00 86.31 119 ILE A C 1
ATOM 945 O O . ILE A 1 119 ? -9.382 -14.025 13.331 1.00 86.31 119 ILE A O 1
ATOM 949 N N . GLY A 1 120 ? -8.378 -12.242 14.258 1.00 89.12 120 GLY A N 1
ATOM 950 C CA . GLY A 1 120 ? -9.521 -11.749 15.012 1.00 89.12 120 GLY A CA 1
ATOM 951 C C . GLY A 1 120 ? -10.048 -10.434 14.459 1.00 89.12 120 GLY A C 1
ATOM 952 O O . GLY A 1 120 ? -9.517 -9.856 13.505 1.00 89.12 120 GLY A O 1
ATOM 953 N N . GLN A 1 121 ? -11.102 -9.935 15.090 1.00 92.19 121 GLN A N 1
ATOM 954 C CA . GLN A 1 121 ? -11.641 -8.606 14.839 1.00 92.19 121 GLN A CA 1
ATOM 955 C C . GLN A 1 121 ? -11.877 -7.864 16.145 1.00 92.19 121 GLN A C 1
ATOM 957 O O . GLN A 1 121 ? -12.372 -8.440 17.111 1.00 92.19 121 GLN A O 1
ATOM 962 N N . VAL A 1 122 ? -11.585 -6.565 16.158 1.00 91.50 122 VAL A N 1
ATOM 963 C CA . VAL A 1 122 ? -11.951 -5.692 17.280 1.00 91.50 122 VAL A CA 1
ATOM 964 C C . VAL A 1 122 ? -13.476 -5.607 17.365 1.00 91.50 122 VAL A C 1
ATOM 966 O O . VAL A 1 122 ? -14.128 -5.042 16.483 1.00 91.50 122 VAL A O 1
ATOM 969 N N . SER A 1 123 ? -14.050 -6.186 18.413 1.00 91.81 123 SER A N 1
ATOM 970 C CA . SER A 1 123 ? -15.493 -6.341 18.604 1.00 91.81 123 SER A CA 1
ATOM 971 C C . SER A 1 123 ? -16.078 -5.332 19.588 1.00 91.81 123 SER A C 1
ATOM 973 O O . SER A 1 123 ? -17.254 -4.987 19.474 1.00 91.81 123 SER A O 1
ATOM 975 N N . ALA A 1 124 ? -15.268 -4.807 20.511 1.00 89.06 124 ALA A N 1
ATOM 976 C CA . ALA A 1 124 ? -15.705 -3.806 21.476 1.00 89.06 124 ALA A CA 1
ATOM 977 C C . ALA A 1 124 ? -14.619 -2.769 21.789 1.00 89.06 124 ALA A C 1
ATOM 979 O O . ALA A 1 124 ? -13.423 -3.003 21.618 1.00 89.06 124 ALA A O 1
ATOM 980 N N . CYS A 1 125 ? -15.064 -1.613 22.275 1.00 90.38 125 CYS A N 1
ATOM 981 C CA . CYS A 1 125 ? -14.231 -0.533 22.786 1.00 90.38 125 CYS A CA 1
ATOM 982 C C . CYS A 1 125 ? -14.887 0.010 24.057 1.00 90.38 125 CYS A C 1
ATOM 984 O O . CYS A 1 125 ? -16.073 0.343 24.036 1.00 90.38 125 CYS A O 1
ATOM 986 N N . ARG A 1 126 ? -14.135 0.115 25.155 1.00 88.69 126 ARG A N 1
ATOM 987 C CA . ARG A 1 126 ? -14.617 0.698 26.417 1.00 88.69 126 ARG A CA 1
ATOM 988 C C . ARG A 1 126 ? -13.556 1.578 27.063 1.00 88.69 126 ARG A C 1
ATOM 990 O O . ARG A 1 126 ? -12.369 1.325 26.902 1.00 88.69 126 ARG A O 1
ATOM 997 N N . LEU A 1 127 ? -13.980 2.585 27.817 1.00 86.94 127 LEU A N 1
ATOM 998 C CA . LEU A 1 127 ? -13.080 3.408 28.622 1.00 86.94 127 LEU A CA 1
ATOM 999 C C . LEU A 1 127 ? -12.819 2.715 29.969 1.00 86.94 127 LEU A C 1
ATOM 1001 O O . LEU A 1 127 ? -13.773 2.365 30.666 1.00 86.94 127 LEU A O 1
ATOM 1005 N N . SER A 1 128 ? -11.550 2.506 30.333 1.00 84.62 128 SER A N 1
ATOM 1006 C CA . SER A 1 128 ? -11.181 2.043 31.677 1.00 84.62 128 SER A CA 1
ATOM 1007 C C . SER A 1 128 ? -11.547 3.113 32.700 1.00 84.62 128 SER A C 1
ATOM 1009 O O . SER A 1 128 ? 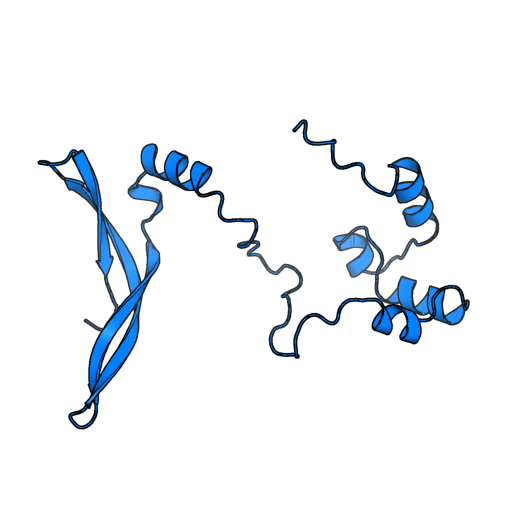-11.088 4.251 32.607 1.00 84.62 128 SER A O 1
ATOM 1011 N N . SER A 1 129 ? -12.352 2.749 33.699 1.00 79.81 129 SER A N 1
ATOM 1012 C CA . SER A 1 129 ? -12.748 3.659 34.779 1.00 79.81 129 SER A CA 1
ATOM 1013 C C . SER A 1 129 ? -11.596 4.017 35.724 1.00 79.81 129 SER A C 1
ATOM 1015 O O . SER A 1 129 ? -11.718 4.979 36.474 1.00 79.81 129 SER A O 1
ATOM 1017 N N . HIS A 1 130 ? -10.500 3.252 35.698 1.00 80.25 130 HIS A N 1
ATOM 1018 C CA . HIS A 1 130 ? -9.355 3.429 36.595 1.00 80.25 130 HIS A CA 1
ATOM 1019 C C . HIS A 1 130 ? -8.232 4.253 35.959 1.00 80.25 130 HIS A C 1
ATOM 1021 O O . HIS A 1 130 ? -7.700 5.150 36.604 1.00 80.25 130 HIS A O 1
ATOM 1027 N N . ASP A 1 131 ? -7.927 3.997 34.684 1.00 80.94 131 ASP A N 1
ATOM 1028 C CA . ASP A 1 131 ? -6.734 4.557 34.029 1.00 80.94 131 ASP A CA 1
ATOM 1029 C C . ASP A 1 131 ? -7.067 5.602 32.955 1.00 80.94 131 ASP A C 1
ATOM 1031 O O . ASP A 1 131 ? -6.171 6.208 32.377 1.00 80.94 131 ASP A O 1
ATOM 1035 N N . GLY A 1 132 ? -8.353 5.794 32.629 1.00 80.44 132 GLY A N 1
ATOM 1036 C CA . GLY A 1 132 ? -8.780 6.701 31.558 1.00 80.44 132 GLY A CA 1
ATOM 1037 C C . GLY A 1 132 ? -8.325 6.274 30.154 1.00 80.44 132 GLY A C 1
ATOM 1038 O O . GLY A 1 132 ? -8.431 7.055 29.211 1.00 80.44 132 GLY A O 1
ATOM 1039 N N . VAL A 1 133 ? -7.828 5.043 30.000 1.00 84.50 133 VAL A N 1
ATOM 1040 C CA . VAL A 1 133 ? -7.360 4.483 28.725 1.00 84.50 133 VAL A CA 1
ATOM 1041 C C . VAL A 1 133 ? -8.496 3.735 28.027 1.00 84.50 133 VAL A C 1
ATOM 1043 O O . VAL A 1 133 ? -9.269 3.012 28.664 1.00 84.50 133 VAL A O 1
ATOM 1046 N N . TYR A 1 134 ? -8.595 3.888 26.706 1.00 84.94 134 TYR A N 1
ATOM 1047 C CA . TYR A 1 134 ? -9.497 3.079 25.889 1.00 84.94 134 TYR A CA 1
ATOM 1048 C C . TYR A 1 134 ? -8.953 1.657 25.738 1.00 84.94 134 TYR A C 1
ATOM 1050 O O . TYR A 1 134 ? -7.827 1.449 25.296 1.00 84.94 134 TYR A O 1
ATOM 1058 N N . ILE A 1 135 ? -9.778 0.678 26.094 1.00 88.25 135 ILE A N 1
ATOM 1059 C CA . ILE A 1 135 ? -9.491 -0.746 25.961 1.00 88.25 135 ILE A CA 1
ATOM 1060 C C . ILE A 1 135 ? -10.315 -1.284 24.798 1.00 88.25 135 ILE A C 1
ATOM 1062 O O . ILE A 1 135 ? -11.551 -1.259 24.831 1.00 88.25 135 ILE A O 1
ATOM 1066 N N . TRP A 1 136 ? -9.621 -1.808 23.793 1.00 91.12 136 TRP A N 1
ATOM 1067 C CA . TRP A 1 136 ? -10.228 -2.562 22.705 1.00 91.12 136 TRP A CA 1
ATOM 1068 C C . TRP A 1 136 ? -10.255 -4.048 23.044 1.00 91.12 136 TRP A C 1
ATOM 1070 O O . TRP A 1 136 ? -9.285 -4.599 23.557 1.00 91.12 136 TRP A O 1
ATOM 1080 N N . THR A 1 137 ? -11.373 -4.700 22.750 1.00 91.12 137 THR A N 1
ATOM 1081 C CA . THR A 1 137 ? -11.520 -6.150 22.879 1.00 91.12 137 THR A CA 1
ATOM 1082 C C . THR A 1 137 ? -11.572 -6.752 21.489 1.00 91.12 137 THR A C 1
ATOM 1084 O O . THR A 1 137 ? -12.351 -6.299 20.648 1.00 91.12 137 THR A O 1
ATOM 1087 N N . ALA A 1 138 ? -10.739 -7.761 21.252 1.00 91.62 138 ALA A N 1
ATOM 1088 C CA . ALA A 1 138 ? -10.756 -8.550 20.034 1.00 91.62 138 ALA A CA 1
ATOM 1089 C C . ALA A 1 138 ? -11.506 -9.867 20.251 1.00 91.62 138 ALA A C 1
ATOM 1091 O O . ALA A 1 138 ? -11.458 -10.457 21.329 1.00 91.62 138 ALA A O 1
ATOM 1092 N N . SER A 1 139 ? -12.198 -10.322 19.214 1.00 90.19 139 SER A N 1
ATOM 1093 C CA . SER A 1 139 ? -12.829 -11.636 19.149 1.00 90.19 139 SER A CA 1
ATOM 1094 C C . SER A 1 139 ? -12.200 -12.432 18.014 1.00 90.19 139 SER A C 1
ATOM 1096 O O . SER A 1 139 ? -12.049 -11.916 16.905 1.00 90.19 139 SER A O 1
ATOM 1098 N N . PHE A 1 140 ? -11.850 -13.683 18.289 1.00 86.62 140 PHE A N 1
ATOM 1099 C CA . PHE A 1 140 ? -11.256 -14.615 17.335 1.00 86.62 140 PHE A CA 1
ATOM 1100 C C . PHE A 1 140 ? -12.283 -15.706 17.027 1.00 86.62 140 PHE A C 1
ATOM 1102 O O . PHE A 1 140 ? -12.999 -16.138 17.926 1.00 86.62 140 PHE A O 1
ATOM 1109 N N . VAL A 1 141 ? -12.408 -16.094 15.755 1.00 71.94 141 VAL A N 1
ATOM 1110 C CA . VAL A 1 141 ? -13.497 -16.977 15.285 1.00 71.94 141 VAL A CA 1
ATOM 1111 C C . VAL A 1 141 ? -13.318 -18.432 15.752 1.00 71.94 141 VAL A C 1
ATOM 1113 O O . VAL A 1 141 ? -14.286 -19.180 15.745 1.00 71.94 141 VAL A O 1
ATOM 1116 N N . ASP A 1 142 ? -12.142 -18.788 16.276 1.00 61.34 142 ASP A N 1
ATOM 1117 C CA . ASP A 1 142 ? -11.800 -20.153 16.704 1.00 61.34 142 ASP A CA 1
ATOM 1118 C C . ASP A 1 142 ? -11.337 -20.234 18.174 1.00 61.34 142 ASP A C 1
ATOM 1120 O O . ASP A 1 142 ? -10.419 -20.986 18.502 1.00 61.34 142 ASP A O 1
ATOM 1124 N N . GLY A 1 143 ? -11.918 -19.412 19.055 1.00 48.44 143 GLY A N 1
ATOM 1125 C CA . GLY A 1 143 ? -11.709 -19.497 20.510 1.00 48.44 143 GLY A CA 1
ATOM 1126 C C . GLY A 1 143 ? -12.593 -20.547 21.16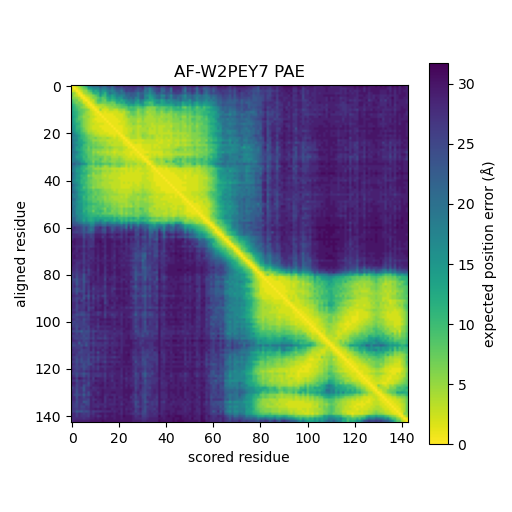6 1.00 48.44 143 GLY A C 1
ATOM 1127 O O . GLY A 1 143 ? -13.826 -20.340 21.135 1.00 48.44 143 GLY A O 1
#

Secondary structure (DSSP, 8-state):
-PPPP---SS-HHHHHHHHHHT---SHHHHHHSS--HHHHHHHHHTTS--HHHHHHHS--PSSS--------S----S---HHHHHHH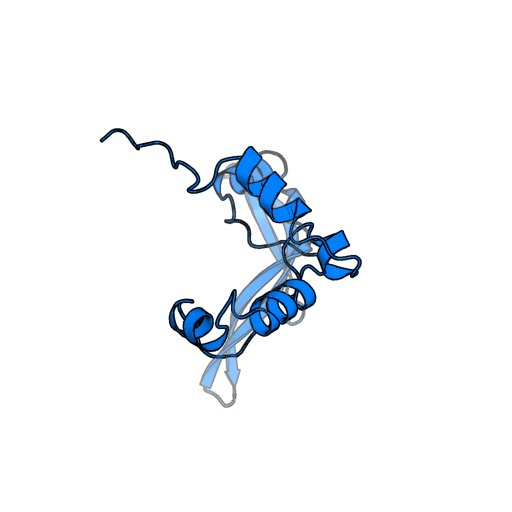HHH-GGGGTT-EEEEEEEEEETTEEEEEEEEEEEEEEEE-TTT--EEEEEEETT-

Mean predicted aligned error: 18.62 Å

pLDDT: mean 75.75, std 15.27, range [37.22, 92.19]

Organism: Phytophthora nicotianae (strain INRA-310) (NCBI:txid761204)